Protein AF-A0A401RCT3-F1 (afdb_monomer)

Organism: Streptomyces noursei (NCBI:txid1971)

Radius of gyration: 17.22 Å; Cα contacts (8 Å, |Δi|>4): 42; chains: 1; bounding box: 29×29×51 Å

Foldseek 3Di:
DDPPLQAAPDDVVVVVVVQVVCVVVVWHWDQPNSDIDTDDDDDPCPVVVVVVVVVV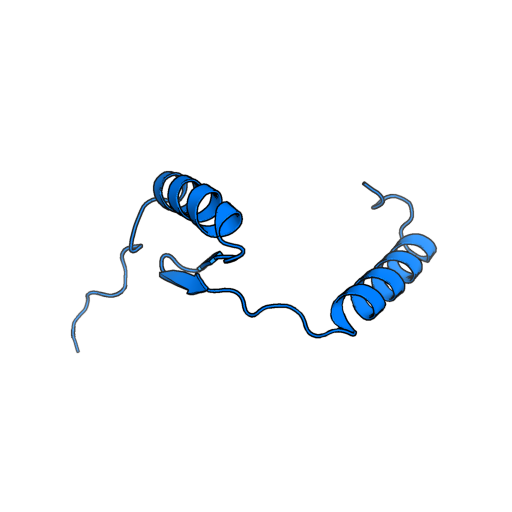CCVVCVVPDD

Sequence (66 aa):
MTVMENRPQMLAEEFERIAAAAEREGVRTEFIHGKLGVKAAPDGDHDEIIRWLMERCMQHRPDLWL

Mean predicted aligned error: 7.14 Å

Nearest PDB structures (foldseek):
  8k91-assembly1_C  TM=5.940E-01  e=3.456E+00  Meiothermus taiwanensis
  7ffa-assembly1_A  TM=3.192E-01  e=5.560E+00  Aquilaria sinensis

Secondary structure (DSSP, 8-state):
--S--SS-SS-HHHHHHHHHHHHHTT--EEEETTEEEEPPPPPTTHHHHHHHHHHHHHHH-GGG--

pLDDT: mean 88.19, std 13.05, range [38.47, 97.81]

Solvent-accessible surface area (backbone atoms o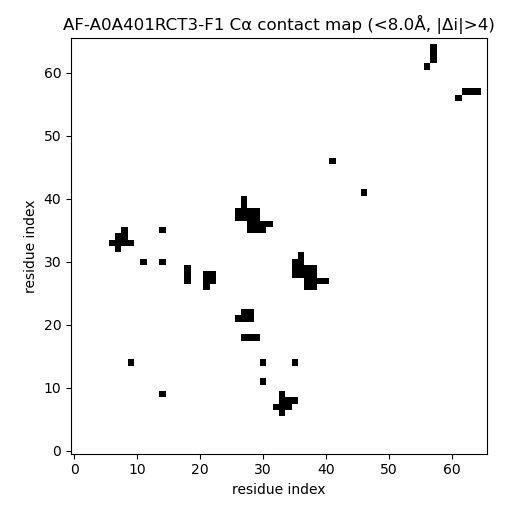nly — not comparable to full-atom values): 4218 Å² total; per-residue (Å²): 135,81,95,70,82,88,61,52,79,63,55,70,76,56,49,53,56,50,38,63,54,34,46,77,74,73,41,50,60,44,78,57,95,41,40,83,44,73,52,75,80,76,59,92,58,48,66,56,54,52,50,55,49,51,57,53,48,41,77,77,41,61,88,72,60,131

Structure (mmCIF, N/CA/C/O backbone):
data_AF-A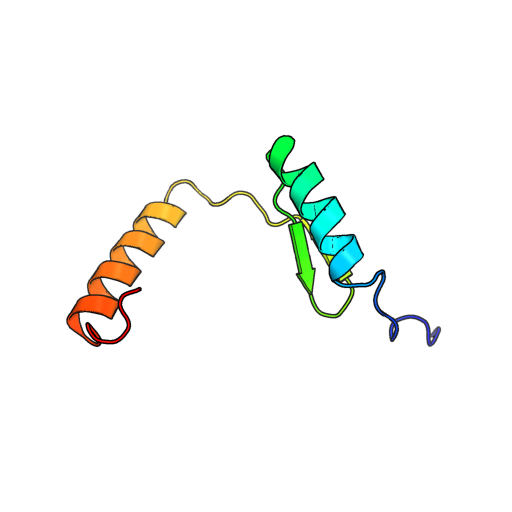0A401RCT3-F1
#
_entry.id   AF-A0A401RCT3-F1
#
loop_
_atom_site.group_PDB
_atom_site.id
_atom_site.type_symbol
_atom_site.label_atom_id
_atom_site.label_alt_id
_atom_site.label_comp_id
_atom_site.label_asym_id
_atom_site.label_entity_id
_atom_site.label_seq_id
_atom_site.pdbx_PDB_ins_code
_atom_site.Cartn_x
_atom_site.Cartn_y
_atom_site.Cartn_z
_atom_site.occupancy
_atom_site.B_iso_or_equiv
_atom_site.auth_seq_id
_atom_site.auth_comp_id
_atom_site.auth_asym_id
_atom_site.auth_atom_id
_atom_site.pdbx_PDB_model_num
ATOM 1 N N . MET A 1 1 ? 1.288 -14.783 31.259 1.00 38.47 1 MET A N 1
ATOM 2 C CA . MET A 1 1 ? 1.246 -14.430 29.824 1.00 38.47 1 MET A CA 1
ATOM 3 C C . MET A 1 1 ? -0.201 -14.155 29.470 1.00 38.47 1 MET A C 1
ATOM 5 O O . MET A 1 1 ? -1.024 -15.049 29.615 1.00 38.47 1 MET A O 1
ATOM 9 N N . THR A 1 2 ? -0.540 -12.906 29.164 1.00 42.16 2 THR A N 1
ATOM 10 C CA . THR A 1 2 ? -1.935 -12.462 29.072 1.00 42.16 2 THR A CA 1
ATOM 11 C C . THR A 1 2 ? -2.530 -12.848 27.721 1.00 42.16 2 THR A C 1
ATOM 13 O O . THR A 1 2 ? -2.052 -12.420 26.676 1.00 42.16 2 THR A O 1
ATOM 16 N N . VAL A 1 3 ? -3.595 -13.647 27.761 1.00 55.16 3 VAL A N 1
ATOM 17 C CA . VAL A 1 3 ? -4.485 -13.986 26.643 1.00 55.16 3 VAL A CA 1
ATOM 18 C C . VAL A 1 3 ? -5.263 -12.721 26.236 1.00 55.16 3 VAL A C 1
ATOM 20 O O . VAL A 1 3 ? -6.429 -12.563 26.576 1.00 55.16 3 VAL A O 1
ATOM 23 N N . MET A 1 4 ? -4.600 -11.756 25.591 1.00 55.47 4 MET A N 1
ATOM 24 C CA . MET A 1 4 ? -5.232 -10.519 25.093 1.00 55.47 4 MET A CA 1
ATOM 25 C C . MET A 1 4 ? -4.964 -10.227 23.609 1.00 55.47 4 MET A C 1
ATOM 27 O O . MET A 1 4 ? -5.570 -9.312 23.068 1.00 55.47 4 MET A O 1
ATOM 31 N N . GLU A 1 5 ? -4.139 -11.013 22.914 1.00 60.59 5 GLU A N 1
ATOM 32 C CA . GLU A 1 5 ? -3.751 -10.727 21.518 1.00 60.59 5 GLU A CA 1
ATOM 33 C C . GLU A 1 5 ? -4.612 -11.402 20.435 1.00 60.59 5 GLU A C 1
ATOM 35 O O . GLU A 1 5 ? -4.204 -11.435 19.281 1.00 60.59 5 GLU A O 1
ATOM 40 N N . ASN A 1 6 ? -5.793 -11.943 20.754 1.00 69.12 6 ASN A N 1
ATOM 41 C CA . ASN A 1 6 ? -6.595 -12.6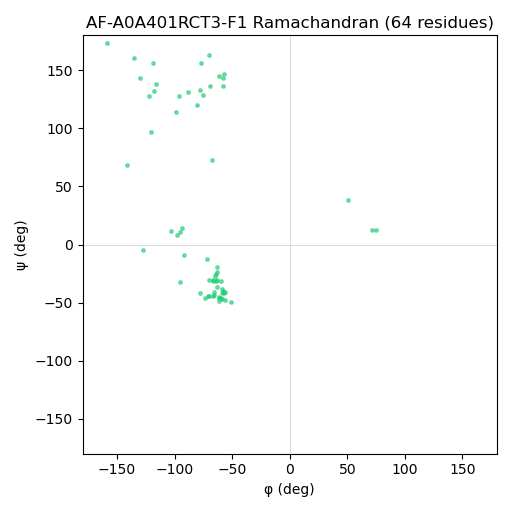65 19.750 1.00 69.12 6 ASN A CA 1
ATOM 42 C C . ASN A 1 6 ? -7.785 -11.871 19.189 1.00 69.12 6 ASN A C 1
ATOM 44 O O . ASN A 1 6 ? -8.666 -12.447 18.555 1.00 69.12 6 ASN A O 1
ATOM 48 N N . ARG A 1 7 ? -7.859 -10.559 19.452 1.00 84.25 7 ARG A N 1
ATOM 49 C CA . ARG A 1 7 ? -8.861 -9.688 18.826 1.00 84.25 7 ARG A CA 1
ATOM 50 C C . ARG A 1 7 ? -8.182 -8.637 17.956 1.00 84.25 7 ARG A C 1
ATOM 52 O O . ARG A 1 7 ? -7.167 -8.084 18.382 1.00 84.25 7 ARG A O 1
ATOM 59 N N . PRO A 1 8 ? -8.736 -8.356 16.766 1.00 92.25 8 PRO A N 1
ATOM 60 C CA . PRO A 1 8 ? -8.227 -7.292 15.922 1.00 92.25 8 PRO A CA 1
ATOM 61 C C . PRO A 1 8 ? -8.347 -5.944 16.643 1.00 92.25 8 PRO A C 1
ATOM 63 O O . PRO A 1 8 ? -9.297 -5.717 17.392 1.00 92.25 8 PRO A O 1
ATOM 66 N N . GLN A 1 9 ? -7.375 -5.059 16.415 1.00 95.50 9 GLN A N 1
ATOM 67 C CA . GLN A 1 9 ? -7.325 -3.711 16.991 1.00 95.50 9 GLN A CA 1
ATOM 68 C C . GLN A 1 9 ? -8.545 -2.866 16.601 1.00 95.50 9 GLN A C 1
ATOM 70 O O . GLN A 1 9 ? -8.958 -2.005 17.370 1.00 95.50 9 GLN A O 1
ATOM 75 N N . MET A 1 10 ? -9.099 -3.115 15.412 1.00 96.50 10 MET A N 1
ATOM 76 C CA . MET A 1 10 ? -10.252 -2.424 14.837 1.00 96.50 10 MET A CA 1
ATOM 77 C C . MET A 1 10 ? -10.914 -3.290 13.755 1.00 96.50 10 MET A C 1
ATOM 79 O O . MET A 1 10 ? -10.389 -4.343 13.385 1.00 96.50 10 MET A O 1
ATOM 83 N N . LEU A 1 11 ? -12.058 -2.853 13.231 1.00 96.69 11 LEU A N 1
ATOM 84 C CA . LEU A 1 11 ? -12.663 -3.451 12.035 1.00 96.69 11 LEU A CA 1
ATOM 85 C C . LEU A 1 11 ? -11.939 -2.983 10.764 1.00 96.69 11 LEU A C 1
ATOM 87 O O . LEU A 1 11 ? -11.361 -1.897 10.738 1.00 96.69 11 LEU A O 1
ATOM 91 N N . ALA A 1 12 ? -12.020 -3.767 9.686 1.00 95.88 12 ALA A N 1
ATOM 92 C CA . ALA A 1 12 ? -11.423 -3.400 8.398 1.00 95.88 12 ALA A CA 1
ATOM 93 C C . ALA A 1 12 ? -11.959 -2.053 7.869 1.00 95.88 12 ALA A C 1
ATOM 95 O O . ALA A 1 12 ? -11.185 -1.216 7.427 1.00 95.88 12 ALA A O 1
ATOM 96 N N . GLU A 1 13 ? -13.257 -1.789 8.028 1.00 97.56 13 GLU A N 1
ATOM 97 C CA . GLU A 1 13 ? -13.907 -0.531 7.617 1.00 97.56 13 GLU A CA 1
ATOM 98 C C . GLU A 1 13 ? -13.404 0.695 8.405 1.00 97.56 13 GLU A C 1
ATOM 100 O O . GLU A 1 13 ? -13.467 1.841 7.952 1.00 97.56 13 GLU A O 1
ATOM 105 N N . GLU A 1 14 ? -12.941 0.490 9.638 1.00 97.75 14 GLU A N 1
ATOM 106 C CA . GLU A 1 14 ? -12.307 1.542 10.432 1.00 97.75 14 GLU A CA 1
ATOM 107 C C . GLU A 1 14 ? -10.866 1.773 9.975 1.00 97.75 14 GLU A C 1
ATOM 109 O O . GLU A 1 14 ? -10.471 2.924 9.777 1.00 97.75 14 GLU A O 1
ATOM 114 N N . PHE A 1 15 ? -10.132 0.693 9.695 1.00 97.31 15 PHE A N 1
ATOM 115 C CA . PHE A 1 15 ? -8.820 0.768 9.061 1.00 97.31 15 PHE A CA 1
ATOM 116 C C . PHE A 1 15 ? -8.874 1.521 7.727 1.00 97.31 15 PHE A C 1
ATOM 118 O O . PHE A 1 15 ? -8.074 2.426 7.529 1.00 97.31 15 PHE A O 1
ATOM 125 N N . GLU A 1 16 ? -9.822 1.218 6.839 1.00 97.25 16 GLU A N 1
ATOM 126 C CA . GLU A 1 16 ? -9.929 1.859 5.521 1.00 97.25 16 GLU A CA 1
ATOM 127 C C . GLU A 1 16 ? -10.111 3.379 5.628 1.00 97.25 16 GLU A C 1
ATOM 129 O O . GLU A 1 16 ? -9.499 4.146 4.880 1.00 97.25 16 GLU A O 1
ATOM 134 N N . ARG A 1 17 ? -10.891 3.841 6.615 1.00 97.81 17 ARG A N 1
ATOM 135 C CA . ARG A 1 17 ? -11.061 5.276 6.893 1.00 97.81 17 ARG A CA 1
ATOM 136 C C . ARG A 1 17 ? -9.764 5.925 7.379 1.00 97.81 17 ARG A C 1
ATOM 138 O O . ARG A 1 17 ? -9.452 7.039 6.956 1.00 97.81 17 ARG A O 1
ATOM 145 N N . ILE A 1 18 ? -9.008 5.237 8.237 1.00 96.94 18 ILE A N 1
ATOM 146 C CA . ILE A 1 18 ? -7.692 5.691 8.709 1.00 96.94 18 ILE A CA 1
ATOM 147 C C . ILE A 1 18 ? -6.684 5.695 7.558 1.00 96.94 18 ILE A C 1
ATOM 149 O O . ILE A 1 18 ? -5.973 6.681 7.388 1.00 96.94 18 ILE A O 1
ATOM 153 N N . ALA A 1 19 ? -6.653 4.646 6.737 1.00 97.19 19 ALA A N 1
ATOM 154 C CA . ALA A 1 19 ? -5.751 4.512 5.600 1.00 97.19 19 ALA A CA 1
ATOM 155 C C . ALA A 1 19 ? -5.962 5.642 4.585 1.00 97.19 19 ALA A C 1
ATOM 157 O O . ALA A 1 19 ? -5.000 6.305 4.209 1.00 97.19 19 ALA A O 1
ATOM 158 N N . ALA A 1 20 ? -7.216 5.950 4.238 1.00 97.25 20 ALA A N 1
ATOM 159 C CA . ALA A 1 20 ? -7.544 7.064 3.348 1.00 97.25 20 ALA A CA 1
ATOM 160 C C . ALA A 1 20 ? -7.147 8.436 3.928 1.00 97.25 20 ALA A C 1
ATOM 162 O O . ALA A 1 20 ? -6.850 9.374 3.189 1.00 97.25 20 ALA A O 1
ATOM 163 N N . ALA A 1 21 ? -7.170 8.597 5.255 1.00 97.19 21 ALA A N 1
ATOM 164 C CA . ALA A 1 21 ? -6.666 9.802 5.907 1.00 97.19 21 ALA A CA 1
ATOM 165 C C . ALA A 1 21 ? -5.132 9.863 5.897 1.00 97.19 21 ALA A C 1
ATOM 167 O O . ALA A 1 21 ? -4.585 10.895 5.526 1.00 97.19 21 ALA A O 1
ATOM 168 N N . ALA A 1 22 ? -4.458 8.766 6.237 1.00 96.00 22 ALA A N 1
ATOM 169 C CA . ALA A 1 22 ? -3.002 8.667 6.276 1.00 96.00 22 ALA A CA 1
ATOM 170 C C . ALA A 1 22 ? -2.359 8.867 4.893 1.00 96.00 22 ALA A C 1
ATOM 172 O O . ALA A 1 22 ? -1.322 9.517 4.781 1.00 96.00 22 ALA A O 1
ATOM 173 N N . GLU A 1 23 ? -3.003 8.381 3.830 1.00 95.06 23 GLU A N 1
ATOM 174 C CA . GLU A 1 23 ? -2.499 8.510 2.460 1.00 95.06 23 GLU A CA 1
ATOM 175 C C . GLU A 1 23 ? -2.432 9.972 1.991 1.00 95.06 23 GLU A C 1
ATOM 177 O O . GLU A 1 23 ? -1.508 10.342 1.268 1.00 95.06 23 GLU A O 1
ATOM 182 N N . ARG A 1 24 ? -3.334 10.839 2.477 1.00 95.00 24 ARG A N 1
ATOM 183 C CA . ARG A 1 24 ? -3.272 12.294 2.229 1.00 95.00 24 ARG A CA 1
ATOM 184 C C . ARG A 1 24 ? -2.031 12.950 2.837 1.00 95.00 24 ARG A C 1
ATOM 186 O O . ARG A 1 24 ? -1.575 13.962 2.318 1.00 95.00 24 ARG A O 1
ATOM 193 N N . GLU A 1 25 ? -1.475 12.343 3.879 1.00 94.75 25 GLU A N 1
ATOM 194 C CA . GLU A 1 25 ? -0.227 12.752 4.530 1.00 94.75 25 GLU A CA 1
ATOM 195 C C . GLU A 1 25 ? 0.989 11.975 3.984 1.00 94.75 25 GLU A C 1
ATOM 197 O O . GLU A 1 25 ? 2.073 12.010 4.563 1.00 94.75 25 GLU A O 1
ATOM 202 N N . GLY A 1 26 ? 0.823 11.225 2.885 1.00 92.56 26 GLY A N 1
ATOM 203 C CA . GLY A 1 26 ? 1.882 10.407 2.287 1.00 92.56 26 GLY A CA 1
ATOM 204 C C . GLY A 1 26 ? 2.262 9.168 3.105 1.00 92.56 26 GLY A C 1
ATOM 205 O O . GLY A 1 26 ? 3.281 8.537 2.826 1.00 92.56 26 GLY A O 1
ATOM 206 N N . VAL A 1 27 ? 1.463 8.795 4.108 1.00 94.19 27 VAL A N 1
ATOM 207 C CA . VAL A 1 27 ? 1.713 7.631 4.963 1.00 94.19 27 VAL A CA 1
ATOM 208 C C . VAL A 1 27 ? 0.877 6.454 4.480 1.00 94.19 27 VAL A C 1
ATOM 210 O O . VAL A 1 27 ? -0.348 6.446 4.589 1.00 94.19 27 VAL A O 1
ATOM 213 N N . ARG A 1 28 ? 1.543 5.405 3.993 1.00 95.06 28 ARG A N 1
ATOM 214 C CA . ARG A 1 28 ? 0.876 4.150 3.636 1.00 95.06 28 ARG A CA 1
ATOM 215 C C . ARG A 1 28 ? 0.804 3.234 4.856 1.00 95.06 28 ARG A C 1
ATOM 217 O O . ARG A 1 28 ? 1.803 3.015 5.537 1.00 95.06 28 ARG A O 1
ATOM 224 N N . THR A 1 29 ? -0.373 2.682 5.123 1.00 96.81 29 THR A N 1
ATOM 225 C CA . THR A 1 29 ? -0.614 1.778 6.257 1.00 96.81 29 THR A CA 1
ATOM 226 C C . THR A 1 29 ? -1.062 0.398 5.782 1.00 96.81 29 THR A C 1
ATOM 228 O O . THR A 1 29 ? -1.565 0.246 4.670 1.0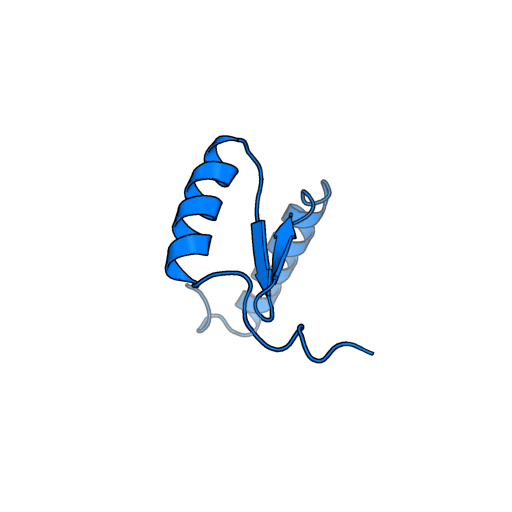0 96.81 29 THR A O 1
ATOM 231 N N . GLU A 1 30 ? -0.853 -0.615 6.618 1.00 97.00 30 GLU A N 1
ATOM 232 C CA . GLU A 1 30 ? -1.260 -2.002 6.387 1.00 97.00 30 GLU A CA 1
ATOM 233 C C . GLU A 1 30 ? -2.007 -2.532 7.611 1.00 97.00 30 GLU A C 1
ATOM 235 O O . GLU A 1 30 ? -1.650 -2.220 8.748 1.00 97.00 30 GLU A O 1
ATOM 240 N N . PHE A 1 31 ? -3.028 -3.358 7.383 1.00 96.94 31 PHE A N 1
ATOM 241 C CA . PHE A 1 31 ? -3.777 -4.019 8.447 1.00 96.94 31 PHE A CA 1
ATOM 242 C C . PHE A 1 31 ? -3.679 -5.533 8.296 1.00 96.94 31 PHE A C 1
ATOM 244 O O . PHE A 1 31 ? -4.392 -6.150 7.507 1.00 96.94 31 PHE A O 1
ATOM 251 N N . ILE A 1 32 ? -2.747 -6.133 9.036 1.00 95.50 32 ILE A N 1
ATOM 252 C CA . ILE A 1 32 ? -2.359 -7.539 8.880 1.00 95.50 32 ILE A CA 1
ATOM 253 C C . ILE A 1 32 ? -2.579 -8.257 10.208 1.00 95.50 32 ILE A C 1
ATOM 255 O O . ILE A 1 32 ? -2.121 -7.804 11.255 1.00 95.50 32 ILE A O 1
ATOM 259 N N . HIS A 1 33 ? -3.301 -9.380 10.173 1.00 93.69 33 HIS A N 1
ATOM 260 C CA . HIS A 1 33 ? -3.662 -10.163 11.365 1.00 93.69 33 HIS A CA 1
ATOM 261 C C . HIS A 1 33 ? -4.292 -9.315 12.485 1.00 93.69 33 HIS A C 1
ATOM 263 O O . HIS A 1 33 ? -4.017 -9.510 13.668 1.00 93.69 33 HIS A O 1
ATOM 269 N N . GLY A 1 34 ? -5.122 -8.340 12.109 1.00 94.00 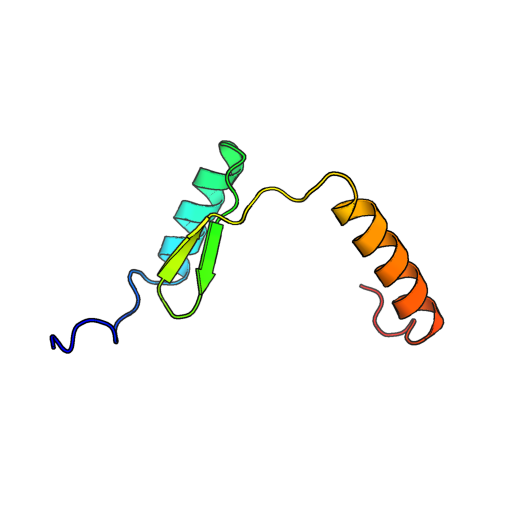34 GLY A N 1
ATOM 270 C CA . GLY A 1 34 ? -5.785 -7.466 13.068 1.00 94.00 34 GLY A CA 1
ATOM 271 C C . GLY A 1 34 ? -4.882 -6.402 13.695 1.00 94.00 34 GLY A C 1
ATOM 272 O O . GLY A 1 34 ? -5.289 -5.794 14.683 1.00 94.00 34 GLY A O 1
ATOM 273 N N . LYS A 1 35 ? -3.674 -6.173 13.166 1.00 95.06 35 LYS A N 1
ATOM 274 C CA . LYS A 1 35 ? -2.730 -5.162 13.655 1.00 95.06 35 LYS A CA 1
ATOM 275 C C . LYS A 1 35 ? -2.451 -4.116 12.576 1.00 95.06 35 LYS A C 1
ATOM 277 O O . LYS A 1 35 ? -2.167 -4.469 11.434 1.00 95.06 35 LYS A O 1
ATOM 282 N N . LEU A 1 36 ? -2.529 -2.841 12.954 1.00 95.62 36 LEU A N 1
ATOM 283 C CA . LEU A 1 36 ? -2.148 -1.708 12.117 1.00 95.62 36 LEU A CA 1
ATOM 284 C C . LEU A 1 36 ? -0.622 -1.556 12.104 1.00 95.62 36 LEU A C 1
ATOM 286 O O . LEU A 1 36 ? 0.019 -1.560 13.156 1.00 95.62 36 LEU A O 1
ATOM 290 N N . GLY A 1 37 ? -0.056 -1.386 10.915 1.00 95.56 37 GLY A N 1
ATOM 291 C CA . GLY A 1 37 ? 1.351 -1.079 10.687 1.00 95.56 37 GLY A CA 1
ATOM 292 C C . GLY A 1 37 ? 1.518 0.023 9.646 1.00 95.56 37 GLY A C 1
ATOM 293 O O . GLY A 1 37 ? 0.612 0.302 8.862 1.00 95.56 37 GLY A O 1
ATOM 294 N N . VAL A 1 38 ? 2.689 0.656 9.638 1.00 95.50 38 VAL A N 1
ATOM 295 C CA . VAL A 1 38 ? 3.089 1.604 8.590 1.00 95.50 38 VAL A CA 1
ATOM 296 C C . VAL A 1 38 ? 3.933 0.850 7.575 1.00 95.50 38 VAL A C 1
ATOM 298 O O . VAL A 1 38 ? 4.911 0.198 7.947 1.00 95.50 38 VAL A O 1
ATOM 301 N N . LYS A 1 39 ? 3.570 0.942 6.296 1.00 92.81 39 LYS A N 1
ATOM 302 C CA . LYS A 1 39 ? 4.398 0.410 5.219 1.00 92.81 39 LYS A CA 1
ATOM 303 C C . LYS A 1 39 ? 5.570 1.359 5.008 1.00 92.81 39 LYS A C 1
ATOM 305 O O . LYS A 1 39 ? 5.368 2.559 4.828 1.00 92.81 39 LYS A O 1
ATOM 310 N N . ALA A 1 40 ? 6.785 0.821 5.010 1.00 87.56 40 ALA A N 1
ATOM 311 C CA . ALA A 1 40 ? 7.959 1.596 4.639 1.00 87.56 40 ALA A CA 1
ATOM 312 C C . ALA A 1 40 ? 7.801 2.148 3.214 1.00 87.56 40 ALA A C 1
ATOM 314 O O . ALA A 1 40 ? 7.235 1.481 2.341 1.00 87.56 40 ALA A O 1
ATOM 315 N N . ALA A 1 41 ? 8.301 3.366 2.994 1.00 84.62 41 ALA A N 1
ATOM 316 C CA . ALA A 1 41 ? 8.409 3.909 1.651 1.00 84.62 41 ALA A CA 1
ATOM 317 C C . ALA A 1 41 ? 9.284 2.964 0.806 1.00 84.62 41 ALA A C 1
ATOM 319 O O . ALA A 1 41 ? 10.307 2.493 1.316 1.00 84.62 41 ALA A O 1
ATOM 320 N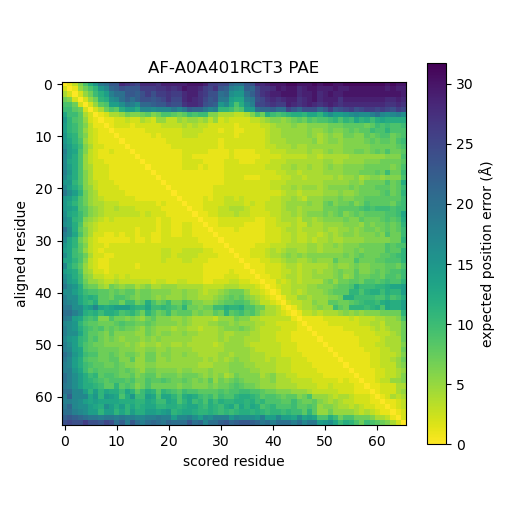 N . PRO A 1 42 ? 8.888 2.662 -0.441 1.00 83.00 42 PRO A N 1
ATOM 321 C CA . PRO A 1 42 ? 9.733 1.897 -1.343 1.00 83.00 42 PRO A CA 1
ATOM 322 C C . PRO A 1 42 ? 11.097 2.570 -1.537 1.00 83.00 42 PRO A C 1
ATOM 324 O O . PRO A 1 42 ? 11.195 3.800 -1.517 1.00 83.00 42 PRO A O 1
ATOM 327 N N . ASP A 1 43 ? 12.144 1.771 -1.718 1.00 82.56 43 ASP A N 1
ATOM 328 C CA . ASP A 1 43 ? 13.438 2.247 -2.197 1.00 82.56 43 ASP A CA 1
ATOM 329 C C . ASP A 1 43 ? 13.360 2.661 -3.674 1.00 82.56 43 ASP A C 1
ATOM 331 O O . ASP A 1 43 ? 12.395 2.375 -4.385 1.00 82.56 43 ASP A O 1
ATOM 335 N N . GLY A 1 44 ? 14.357 3.425 -4.129 1.00 79.38 44 GLY A N 1
ATOM 336 C CA . GLY A 1 44 ? 14.323 4.057 -5.452 1.00 79.38 44 GLY A CA 1
ATOM 337 C C . GLY A 1 44 ? 14.281 3.070 -6.625 1.00 79.38 44 GLY A C 1
ATOM 338 O O . GLY A 1 44 ? 13.801 3.429 -7.696 1.00 79.38 44 GLY A O 1
ATOM 339 N N . ASP A 1 45 ? 14.754 1.840 -6.432 1.00 90.12 45 ASP A N 1
ATOM 340 C CA . ASP A 1 45 ? 14.737 0.756 -7.416 1.00 90.12 45 ASP A CA 1
ATOM 341 C C . ASP A 1 45 ? 13.486 -0.131 -7.322 1.00 90.12 45 ASP A C 1
ATOM 343 O O . ASP A 1 45 ? 13.235 -0.917 -8.238 1.00 90.12 45 ASP A O 1
ATOM 347 N N . HIS A 1 46 ? 12.653 0.020 -6.286 1.00 89.44 46 HIS A N 1
ATOM 348 C CA . HIS A 1 46 ? 11.418 -0.747 -6.133 1.00 89.44 46 HIS A CA 1
ATOM 349 C C . HIS A 1 46 ? 10.542 -0.698 -7.386 1.00 89.44 46 HIS A C 1
ATOM 351 O O . HIS A 1 46 ? 10.111 -1.732 -7.898 1.00 89.44 46 HIS A O 1
ATOM 357 N N . ASP A 1 47 ? 10.301 0.505 -7.908 1.00 88.12 47 ASP A N 1
ATOM 358 C CA . ASP A 1 47 ? 9.441 0.712 -9.073 1.00 88.12 47 ASP A CA 1
ATOM 359 C C . ASP A 1 47 ? 10.046 0.108 -10.348 1.00 88.12 47 ASP A C 1
ATOM 361 O O . ASP A 1 47 ? 9.317 -0.351 -11.233 1.00 88.12 47 ASP A O 1
ATOM 365 N N . GLU A 1 48 ? 11.377 0.080 -10.448 1.00 93.31 48 GLU A N 1
ATOM 366 C CA . GLU A 1 48 ? 12.094 -0.545 -11.560 1.00 93.31 48 GLU A CA 1
ATOM 367 C C . GLU A 1 48 ? 11.982 -2.073 -11.493 1.00 93.31 48 GLU A C 1
ATOM 369 O O . GLU A 1 48 ? 11.647 -2.713 -12.493 1.00 93.31 48 GLU A O 1
ATOM 374 N N . ILE A 1 49 ? 12.153 -2.653 -10.301 1.00 93.00 49 ILE A N 1
ATOM 375 C CA . ILE A 1 49 ? 11.991 -4.091 -10.057 1.00 93.00 49 ILE A CA 1
ATOM 376 C C . ILE A 1 49 ? 10.554 -4.532 -10.355 1.00 93.00 49 ILE A C 1
ATOM 378 O O . ILE A 1 49 ? 10.349 -5.539 -11.038 1.00 93.00 49 ILE A O 1
ATOM 382 N N . ILE A 1 50 ? 9.554 -3.781 -9.882 1.00 91.44 50 ILE A N 1
ATOM 383 C CA . ILE A 1 50 ? 8.139 -4.085 -10.133 1.00 91.44 50 ILE A CA 1
ATOM 384 C C . ILE A 1 50 ? 7.833 -4.035 -11.630 1.00 91.44 50 ILE A C 1
ATOM 386 O O . ILE A 1 50 ? 7.201 -4.955 -12.154 1.00 91.44 50 ILE A O 1
ATOM 390 N N . ARG A 1 51 ? 8.319 -3.014 -12.343 1.00 90.94 51 ARG A N 1
ATOM 391 C CA . ARG A 1 51 ? 8.119 -2.887 -13.793 1.00 90.94 51 ARG A CA 1
ATOM 392 C C . ARG A 1 51 ? 8.741 -4.050 -14.559 1.00 90.94 51 ARG A C 1
ATOM 394 O O . ARG A 1 51 ? 8.066 -4.674 -15.376 1.00 90.94 51 ARG A O 1
ATOM 401 N N . TRP A 1 52 ? 9.991 -4.384 -14.252 1.00 93.81 52 TRP A N 1
ATOM 402 C CA . TRP A 1 52 ? 10.679 -5.526 -14.847 1.00 93.81 52 TRP A CA 1
ATOM 403 C C . TRP A 1 52 ? 9.937 -6.843 -14.586 1.00 93.81 52 TRP A C 1
ATOM 405 O O . TRP A 1 52 ? 9.794 -7.673 -15.487 1.00 93.81 52 TRP A O 1
ATOM 415 N N . LEU A 1 53 ? 9.420 -7.033 -13.368 1.00 92.62 53 LEU A N 1
ATOM 416 C CA . LEU A 1 53 ? 8.664 -8.231 -13.015 1.00 92.62 53 LEU A CA 1
ATOM 417 C C . LEU A 1 53 ? 7.354 -8.312 -13.807 1.00 92.62 53 LEU A C 1
ATOM 419 O O . LEU A 1 53 ? 7.026 -9.377 -14.330 1.00 92.62 53 LEU A O 1
ATOM 423 N N . MET A 1 54 ? 6.634 -7.196 -13.941 1.00 91.06 54 MET A N 1
ATOM 424 C CA . MET A 1 54 ? 5.407 -7.125 -14.735 1.00 91.06 54 MET A CA 1
ATOM 425 C C . MET A 1 54 ? 5.650 -7.506 -16.198 1.00 91.06 54 MET A C 1
ATOM 427 O O . MET A 1 54 ? 4.920 -8.342 -16.731 1.00 91.06 54 MET A O 1
ATOM 431 N N . GLU A 1 55 ? 6.691 -6.961 -16.834 1.00 91.81 55 GLU A N 1
ATOM 432 C CA . GLU A 1 55 ? 7.045 -7.288 -18.222 1.00 91.81 55 GLU A CA 1
ATOM 433 C C . GLU A 1 55 ? 7.285 -8.789 -18.413 1.00 91.81 55 GLU A C 1
ATOM 435 O O . GLU A 1 55 ? 6.810 -9.383 -19.384 1.00 91.81 55 GLU A O 1
ATOM 440 N N . ARG A 1 56 ? 7.976 -9.432 -17.465 1.00 92.25 56 ARG A N 1
ATOM 441 C CA . ARG A 1 56 ? 8.228 -10.877 -17.524 1.00 92.25 56 ARG A CA 1
ATOM 442 C C . ARG A 1 56 ? 6.979 -11.702 -17.289 1.00 92.25 56 ARG A C 1
ATOM 444 O O . ARG A 1 56 ? 6.736 -12.648 -18.035 1.00 92.25 56 ARG A O 1
ATOM 451 N N . CYS A 1 57 ? 6.170 -11.346 -16.296 1.00 92.06 57 CYS A N 1
ATOM 452 C CA . CYS A 1 57 ? 4.903 -12.026 -16.050 1.00 92.06 57 CYS A CA 1
ATOM 453 C C . CYS A 1 57 ? 4.013 -11.992 -17.298 1.00 92.06 57 CYS A C 1
ATOM 455 O O . CYS A 1 57 ? 3.440 -13.018 -17.656 1.00 92.06 57 CYS A O 1
ATOM 457 N N . MET A 1 58 ? 3.971 -10.864 -18.013 1.00 90.56 58 MET A N 1
ATOM 458 C CA . MET A 1 58 ? 3.160 -10.719 -19.224 1.00 90.56 58 MET A CA 1
ATOM 459 C C . MET A 1 58 ? 3.651 -11.520 -20.423 1.00 90.56 58 MET A C 1
ATOM 461 O O . MET A 1 58 ? 2.835 -11.986 -21.214 1.00 90.56 58 MET A O 1
ATOM 465 N N . GLN A 1 59 ? 4.956 -11.754 -20.542 1.00 90.19 59 GLN A N 1
ATOM 466 C CA . GLN A 1 59 ? 5.488 -12.646 -21.577 1.00 90.19 59 GLN A CA 1
ATOM 467 C C . GLN A 1 59 ? 5.065 -14.106 -21.357 1.00 90.19 59 GLN A C 1
ATOM 469 O O . GLN A 1 59 ? 4.904 -14.853 -22.320 1.00 90.19 59 GLN A O 1
ATOM 474 N N . HIS A 1 60 ? 4.873 -14.518 -20.100 1.00 90.25 60 HIS A N 1
ATOM 475 C CA . HIS A 1 60 ? 4.519 -15.897 -19.751 1.00 90.25 60 HIS A CA 1
ATOM 476 C C . HIS A 1 60 ? 3.015 -16.130 -19.582 1.00 90.25 60 HIS A C 1
ATOM 478 O O . HIS A 1 60 ? 2.537 -17.236 -19.838 1.00 90.25 60 HIS A O 1
ATOM 484 N N . ARG A 1 61 ? 2.278 -15.119 -19.117 1.00 88.25 61 ARG A N 1
ATOM 485 C CA . ARG A 1 61 ? 0.847 -15.176 -18.798 1.00 88.25 61 ARG A CA 1
ATOM 486 C C . ARG A 1 61 ? 0.151 -13.875 -19.211 1.00 88.25 61 ARG A C 1
ATOM 488 O O . ARG A 1 61 ? -0.283 -13.113 -18.347 1.00 88.25 61 ARG A O 1
ATOM 495 N N . PRO A 1 62 ? 0.038 -13.608 -20.524 1.00 85.00 62 PRO A N 1
ATOM 496 C CA . PRO A 1 62 ? -0.630 -12.406 -21.023 1.00 85.00 62 PRO A CA 1
ATOM 497 C C . PRO A 1 62 ? -2.122 -12.363 -20.656 1.00 85.00 62 PRO A C 1
ATOM 499 O O . PRO A 1 62 ? -2.726 -11.299 -20.643 1.00 85.00 62 PRO A O 1
ATOM 502 N N . ASP A 1 63 ? -2.713 -13.513 -20.324 1.00 86.06 63 ASP A N 1
ATOM 503 C CA . ASP A 1 63 ? -4.089 -13.661 -19.847 1.00 86.06 63 ASP A CA 1
ATOM 504 C C . ASP A 1 63 ? -4.318 -13.137 -18.419 1.00 86.06 63 ASP A C 1
ATOM 506 O O . ASP A 1 63 ? -5.462 -13.002 -17.997 1.00 86.06 63 ASP A O 1
ATOM 510 N N . LEU A 1 64 ? -3.245 -12.855 -17.674 1.00 80.88 64 LEU A N 1
ATOM 511 C CA . LEU A 1 64 ? -3.297 -12.275 -16.329 1.00 80.88 64 LEU A CA 1
ATOM 512 C C . LEU A 1 64 ? -3.074 -10.755 -16.328 1.00 80.88 64 LEU A C 1
ATOM 514 O O . LEU A 1 64 ? -2.892 -10.168 -15.26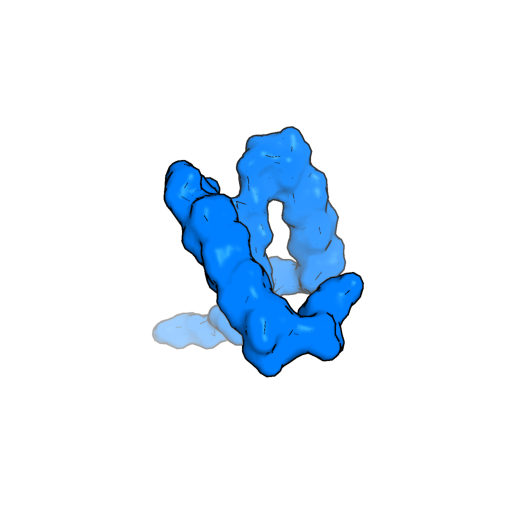1 1.00 80.88 64 LEU A O 1
ATOM 518 N N . TRP A 1 65 ? -3.034 -10.121 -17.503 1.00 72.69 65 TRP A N 1
ATOM 519 C CA . TRP A 1 65 ? -3.006 -8.665 -17.595 1.00 72.69 65 TRP A CA 1
ATOM 520 C C . TRP A 1 65 ? -4.354 -8.088 -17.155 1.00 72.69 65 TRP A C 1
ATOM 522 O O . TRP A 1 65 ? -5.390 -8.632 -17.530 1.00 72.69 65 TRP A O 1
ATOM 532 N N . LEU A 1 66 ? -4.300 -7.016 -16.356 1.00 60.06 66 LEU A N 1
ATOM 533 C CA . LEU A 1 66 ? -5.445 -6.284 -15.794 1.00 60.06 66 LEU A CA 1
ATOM 534 C C . LEU A 1 66 ? -6.582 -6.051 -16.8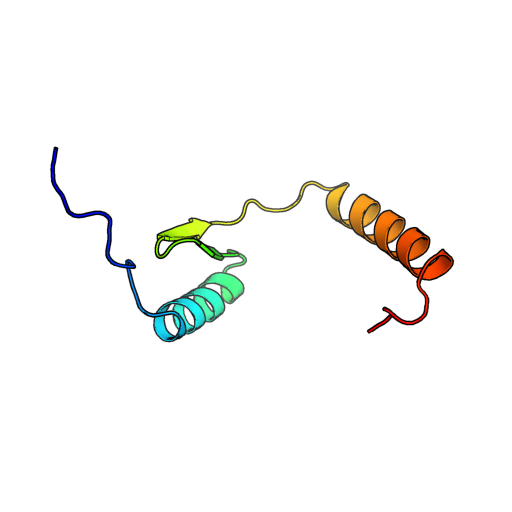01 1.00 60.06 66 LEU A C 1
ATOM 536 O O . LEU A 1 66 ? -6.307 -5.443 -17.863 1.00 60.06 66 LEU A O 1
#